Protein AF-A0A420CFK2-F1 (afdb_monomer_lite)

Foldseek 3Di:
DQDPVNVVVCVVVVQADALDWFWDADPVRAIWTWHWYQAPVRDIWIWTADLVQDIDIDDPPDPDGHHDPVNVVSSNVCSVVSNVLSVVQVVQQDVVVRGGPDCVVRGDDRRDD

Structure (mmCIF, N/CA/C/O backbone):
data_AF-A0A420CFK2-F1
#
_entry.id   AF-A0A420CFK2-F1
#
loop_
_atom_site.group_PDB
_atom_site.id
_atom_site.type_symbol
_atom_site.label_atom_id
_atom_site.label_alt_id
_atom_site.label_comp_id
_atom_site.label_asym_id
_atom_site.label_entity_id
_atom_site.label_seq_id
_atom_site.pdbx_PDB_ins_code
_atom_site.Cartn_x
_atom_site.Cartn_y
_atom_site.Cartn_z
_atom_site.occupancy
_atom_site.B_iso_or_equiv
_atom_site.auth_seq_id
_atom_site.auth_comp_id
_atom_site.auth_asym_id
_atom_site.auth_atom_id
_atom_site.pdbx_PDB_model_num
ATOM 1 N N . MET A 1 1 ? -20.436 16.183 9.045 1.00 49.25 1 MET A N 1
ATOM 2 C CA . MET A 1 1 ? -19.478 16.676 10.054 1.00 49.25 1 MET A CA 1
ATOM 3 C C . MET A 1 1 ? -18.391 15.634 10.158 1.00 49.25 1 MET A C 1
ATOM 5 O O . MET A 1 1 ? -18.682 14.544 10.627 1.00 49.25 1 MET A O 1
ATOM 9 N N . THR A 1 2 ? -17.203 15.933 9.645 1.00 66.12 2 THR A N 1
ATOM 10 C CA . THR A 1 2 ? -16.012 15.089 9.807 1.00 66.12 2 THR A CA 1
ATOM 11 C C . THR A 1 2 ? -15.618 15.150 11.277 1.00 66.12 2 THR A C 1
ATOM 13 O O . THR A 1 2 ? -15.497 16.251 11.821 1.00 66.12 2 THR A O 1
ATOM 16 N N . ASN A 1 3 ? -15.539 14.008 11.958 1.00 86.19 3 ASN A N 1
ATOM 17 C CA . ASN A 1 3 ? -15.224 14.007 13.384 1.00 86.19 3 ASN A CA 1
ATOM 18 C C . ASN A 1 3 ? -13.704 14.239 13.582 1.00 86.19 3 ASN A C 1
ATOM 20 O O . ASN A 1 3 ? -12.916 14.150 12.639 1.00 86.19 3 ASN A O 1
ATOM 24 N N . ALA A 1 4 ? -13.275 14.564 14.805 1.00 88.38 4 ALA A N 1
ATOM 25 C CA . ALA A 1 4 ? -11.861 14.834 15.093 1.00 88.38 4 ALA A CA 1
ATOM 26 C C . ALA A 1 4 ? -10.940 13.625 14.822 1.00 88.38 4 ALA A C 1
ATOM 28 O O . ALA A 1 4 ? -9.764 13.807 14.513 1.00 88.38 4 ALA A O 1
ATOM 29 N N . PHE A 1 5 ? -11.475 12.405 14.916 1.00 87.81 5 PHE A N 1
ATOM 30 C CA . PHE A 1 5 ? -10.749 11.176 14.613 1.00 87.81 5 PHE A CA 1
ATOM 31 C C . PHE A 1 5 ? -10.477 11.048 13.108 1.00 87.81 5 PHE A C 1
ATOM 33 O O . PHE A 1 5 ? -9.332 10.839 12.723 1.00 87.81 5 PHE A O 1
ATOM 40 N N . ASP A 1 6 ? -11.474 11.292 12.257 1.00 88.06 6 ASP A N 1
ATOM 41 C CA . ASP A 1 6 ? -11.334 11.276 10.797 1.00 88.06 6 ASP A CA 1
ATOM 42 C C . ASP A 1 6 ? -10.304 12.320 10.330 1.00 88.06 6 ASP A C 1
ATOM 44 O O . ASP A 1 6 ? -9.480 12.046 9.461 1.00 88.06 6 ASP A O 1
ATOM 48 N N . GLN A 1 7 ? -10.290 13.507 10.952 1.00 89.62 7 GLN A N 1
ATOM 49 C CA . GLN A 1 7 ? -9.285 14.544 10.673 1.00 89.62 7 GLN A CA 1
ATOM 50 C C . GLN A 1 7 ? -7.875 14.137 11.116 1.00 89.62 7 GLN A C 1
ATOM 52 O O . GLN A 1 7 ? -6.897 14.425 10.423 1.00 89.62 7 GLN A O 1
ATOM 57 N N . ALA A 1 8 ? -7.745 13.495 12.280 1.00 91.19 8 ALA A N 1
ATOM 58 C CA . ALA A 1 8 ? -6.461 12.989 12.754 1.00 91.19 8 ALA A CA 1
ATOM 59 C C . ALA A 1 8 ? -5.937 11.883 11.828 1.00 91.19 8 ALA A C 1
ATOM 61 O O . ALA A 1 8 ? -4.763 11.898 11.465 1.00 91.19 8 ALA A O 1
ATOM 62 N N . LEU A 1 9 ? -6.819 10.984 11.389 1.00 91.50 9 LEU A N 1
ATOM 63 C CA . LEU A 1 9 ? -6.497 9.898 10.472 1.00 91.50 9 LEU A CA 1
ATOM 64 C C . LEU A 1 9 ? -6.067 10.420 9.096 1.00 91.50 9 LEU A C 1
ATOM 66 O O . LEU A 1 9 ? -5.046 9.989 8.565 1.00 91.50 9 LEU A O 1
ATOM 70 N N . GLN A 1 10 ? -6.785 11.405 8.554 1.00 92.19 10 GLN A N 1
ATOM 71 C CA . GLN A 1 10 ? -6.413 12.082 7.311 1.00 92.19 10 GLN A CA 1
ATOM 72 C C . GLN A 1 10 ? -5.022 12.719 7.420 1.00 92.19 10 GLN A C 1
ATOM 74 O O . GLN A 1 10 ? -4.209 12.585 6.515 1.00 92.19 10 GLN A O 1
ATOM 79 N N . LYS A 1 11 ? -4.693 13.370 8.541 1.00 91.75 11 LYS A N 1
ATOM 80 C CA . LYS A 1 11 ? -3.346 13.931 8.742 1.00 91.75 11 LYS A CA 1
ATOM 81 C C . LYS A 1 11 ? -2.274 12.849 8.871 1.00 91.75 11 LYS A C 1
ATOM 83 O O . LYS A 1 11 ? -1.214 12.989 8.273 1.00 91.75 11 LYS A O 1
ATOM 88 N N . ALA A 1 12 ? -2.545 11.785 9.626 1.00 91.56 12 ALA A N 1
ATOM 89 C CA . ALA A 1 12 ? -1.592 10.700 9.871 1.00 91.56 12 ALA A CA 1
ATOM 90 C C . ALA A 1 12 ? -1.233 9.921 8.596 1.00 91.56 12 ALA A C 1
ATOM 92 O O . ALA A 1 12 ? -0.110 9.453 8.450 1.00 91.56 12 ALA A O 1
ATOM 93 N N . THR A 1 13 ? -2.174 9.827 7.660 1.00 93.69 13 THR A N 1
ATOM 94 C CA . THR A 1 13 ? -1.996 9.193 6.346 1.00 93.69 13 THR A CA 1
ATOM 95 C C . THR A 1 13 ? -1.503 10.168 5.274 1.00 93.69 13 THR A C 1
ATOM 97 O O . THR A 1 13 ? -1.401 9.786 4.117 1.00 93.69 13 THR A O 1
ATOM 100 N N . GLY A 1 14 ? -1.250 11.443 5.598 1.00 92.75 14 GLY A N 1
ATOM 101 C CA . GLY A 1 14 ? -0.902 12.461 4.596 1.00 92.75 14 GLY A CA 1
ATOM 102 C C . GLY A 1 14 ? -2.032 12.790 3.607 1.00 92.75 14 GLY A C 1
ATOM 103 O O . GLY A 1 14 ? -1.779 13.357 2.548 1.00 92.75 14 GLY A O 1
ATOM 104 N N . GLY A 1 15 ? -3.275 12.441 3.943 1.00 93.81 15 GLY A N 1
ATOM 105 C CA . GLY A 1 15 ? -4.474 12.650 3.135 1.00 93.81 15 GLY A CA 1
ATOM 106 C C . GLY A 1 15 ? -4.901 11.429 2.321 1.00 93.81 15 GLY A C 1
ATOM 107 O O . GLY A 1 15 ? -5.920 11.493 1.635 1.00 93.81 15 GLY A O 1
ATOM 108 N N . TYR A 1 16 ? -4.162 10.321 2.377 1.00 95.44 16 TYR A N 1
ATOM 109 C CA . TYR A 1 16 ? -4.545 9.100 1.675 1.00 95.44 16 TYR A CA 1
ATOM 110 C C . TYR A 1 16 ? -5.683 8.351 2.388 1.00 95.44 16 TYR A C 1
ATOM 112 O O . TYR A 1 16 ? -5.781 8.371 3.615 1.00 95.44 16 TYR A O 1
ATOM 120 N N . PRO A 1 17 ? -6.567 7.674 1.637 1.00 93.62 17 PRO A N 1
ATOM 121 C CA . PRO A 1 17 ? -7.623 6.868 2.235 1.00 93.62 17 PRO A CA 1
ATOM 122 C C . PRO A 1 17 ? -7.057 5.657 2.994 1.00 93.62 17 PRO A C 1
ATOM 124 O O . PRO A 1 17 ? -6.087 5.029 2.571 1.00 93.62 17 PRO A O 1
ATOM 127 N N . VAL A 1 18 ? -7.720 5.295 4.091 1.00 93.62 18 VAL A N 1
ATOM 128 C CA . VAL A 1 18 ? -7.554 3.993 4.755 1.00 93.62 18 VAL A CA 1
ATOM 129 C C . VAL A 1 18 ? -8.331 2.894 4.027 1.00 93.62 18 VAL A C 1
ATOM 131 O O . VAL A 1 18 ? -9.247 3.163 3.246 1.00 93.62 18 VAL A O 1
ATOM 134 N N . ASP A 1 19 ? -7.938 1.645 4.271 1.00 93.31 19 ASP A N 1
ATOM 135 C CA . ASP A 1 19 ? -8.533 0.412 3.741 1.00 93.31 19 ASP A CA 1
ATOM 136 C C . ASP A 1 19 ? -8.573 0.335 2.205 1.00 93.31 19 ASP A C 1
ATOM 138 O O . ASP A 1 19 ? -9.307 -0.460 1.616 1.00 93.31 19 ASP A O 1
ATOM 142 N N . THR A 1 20 ? -7.748 1.149 1.547 1.00 94.44 20 THR A N 1
ATOM 143 C CA . THR A 1 20 ? -7.672 1.278 0.092 1.00 94.44 20 THR A CA 1
ATOM 144 C C . THR A 1 20 ? -6.217 1.192 -0.348 1.00 94.44 20 THR A C 1
ATOM 146 O O . THR A 1 20 ? -5.339 1.771 0.289 1.00 94.44 20 THR A O 1
ATOM 149 N N . LEU A 1 21 ? -5.962 0.466 -1.439 1.00 96.62 21 LEU A N 1
ATOM 150 C CA . LEU A 1 21 ? -4.646 0.461 -2.074 1.00 96.62 21 LEU A CA 1
ATOM 151 C C . LEU A 1 21 ? -4.362 1.807 -2.729 1.00 96.62 21 LEU A C 1
ATOM 153 O O . LEU A 1 21 ? -5.202 2.328 -3.463 1.00 96.62 21 LEU A O 1
ATOM 157 N N . ILE A 1 22 ? -3.148 2.287 -2.517 1.00 97.44 22 ILE A N 1
ATOM 158 C CA . ILE A 1 22 ? -2.601 3.501 -3.097 1.00 97.44 22 ILE A CA 1
ATOM 159 C C . ILE A 1 22 ? -1.254 3.202 -3.755 1.00 97.44 22 ILE A 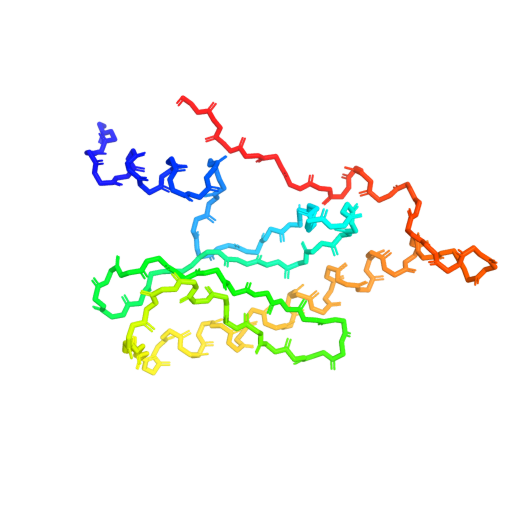C 1
ATOM 161 O O . ILE A 1 22 ? -0.524 2.301 -3.333 1.00 97.44 22 ILE A O 1
ATOM 165 N N . VAL A 1 23 ? -0.925 3.977 -4.780 1.00 98.00 23 VAL A N 1
ATOM 166 C CA . VAL A 1 23 ? 0.395 4.018 -5.401 1.00 98.00 23 VAL A CA 1
ATOM 167 C C . VAL A 1 23 ? 1.048 5.351 -5.058 1.00 98.00 23 VAL A C 1
ATOM 169 O O . VAL A 1 23 ? 0.553 6.413 -5.433 1.00 98.00 23 VAL A O 1
ATOM 172 N N . THR A 1 24 ? 2.165 5.303 -4.340 1.00 96.94 24 THR A N 1
ATOM 173 C CA . THR A 1 24 ? 2.925 6.482 -3.901 1.00 96.94 24 THR A CA 1
ATOM 174 C C . THR A 1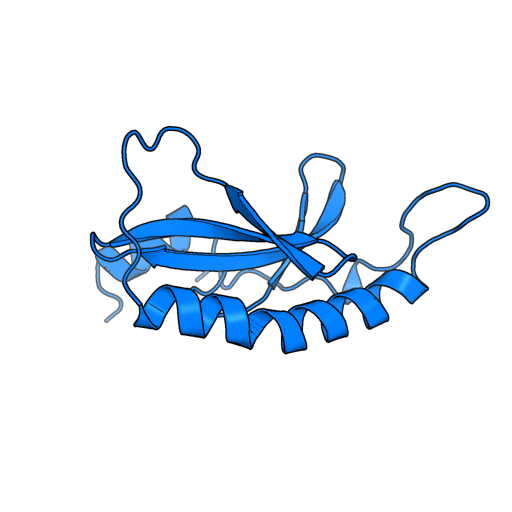 24 ? 4.390 6.362 -4.308 1.00 96.94 24 THR A C 1
ATOM 176 O O . THR A 1 24 ? 4.771 5.410 -4.985 1.00 96.94 24 THR A O 1
ATOM 179 N N . LYS A 1 25 ? 5.222 7.333 -3.917 1.00 96.00 25 LYS A N 1
ATOM 180 C CA . LYS A 1 25 ? 6.683 7.192 -3.958 1.00 96.00 25 LYS A CA 1
ATOM 181 C C . LYS A 1 25 ? 7.204 6.798 -2.573 1.00 96.00 25 LYS A C 1
ATOM 183 O O . LYS A 1 25 ? 6.711 7.337 -1.581 1.00 96.00 25 LYS A O 1
ATOM 188 N N . ASN A 1 26 ? 8.159 5.873 -2.508 1.00 93.44 26 ASN A N 1
ATOM 189 C CA . ASN A 1 26 ? 8.898 5.559 -1.283 1.00 93.44 26 ASN A CA 1
ATOM 190 C C . ASN A 1 26 ? 9.967 6.639 -0.993 1.00 93.44 26 ASN A C 1
ATOM 192 O O . ASN A 1 26 ? 10.040 7.662 -1.680 1.00 93.44 26 ASN A O 1
ATOM 196 N N . GLU A 1 27 ? 10.795 6.421 0.031 1.00 90.62 27 GLU A N 1
ATOM 197 C CA . GLU A 1 27 ? 11.859 7.359 0.430 1.00 90.62 27 GLU A CA 1
ATOM 198 C C . GLU A 1 27 ? 12.933 7.553 -0.655 1.00 90.62 27 GLU A C 1
ATOM 200 O O . GLU A 1 27 ? 13.496 8.641 -0.767 1.00 90.62 27 GLU A O 1
ATOM 205 N N . ASP A 1 28 ? 13.145 6.543 -1.502 1.00 92.94 28 ASP A N 1
ATOM 206 C CA . ASP A 1 28 ? 14.078 6.571 -2.634 1.00 92.94 28 ASP A CA 1
ATOM 207 C C . ASP A 1 28 ? 13.456 7.183 -3.907 1.00 92.94 28 ASP A C 1
ATOM 209 O O . ASP A 1 28 ? 14.117 7.333 -4.934 1.00 92.94 28 ASP A O 1
ATOM 213 N N . GLY A 1 29 ? 12.180 7.584 -3.854 1.00 94.06 29 GLY A N 1
ATOM 214 C CA . GLY A 1 29 ? 11.453 8.154 -4.988 1.00 94.06 29 GLY A CA 1
ATOM 215 C C . GLY A 1 29 ? 10.911 7.122 -5.984 1.00 94.06 29 GLY A C 1
ATOM 216 O O . GLY A 1 29 ? 10.378 7.517 -7.025 1.00 94.06 29 GLY A O 1
ATOM 217 N N . GLU A 1 30 ? 11.010 5.833 -5.669 1.00 95.75 30 GLU A N 1
ATOM 218 C CA . GLU A 1 30 ? 10.508 4.706 -6.460 1.00 95.75 30 GLU A CA 1
ATOM 219 C C . GLU A 1 30 ? 9.017 4.456 -6.187 1.00 95.75 30 GLU A C 1
ATOM 221 O O . GLU A 1 30 ? 8.526 4.825 -5.116 1.00 95.75 30 GLU A O 1
ATOM 226 N N . PRO A 1 31 ? 8.262 3.846 -7.119 1.00 97.44 31 PRO A N 1
ATOM 227 C CA . PRO A 1 31 ? 6.868 3.524 -6.872 1.00 97.44 31 PRO A CA 1
ATOM 228 C C . PRO A 1 31 ? 6.721 2.543 -5.707 1.00 97.44 31 PRO A C 1
ATOM 230 O O . PRO A 1 31 ? 7.472 1.584 -5.566 1.00 97.44 31 PRO A O 1
ATOM 233 N N . GLU A 1 32 ? 5.692 2.761 -4.903 1.00 97.44 32 GLU A N 1
ATOM 234 C CA . GLU A 1 32 ? 5.289 1.886 -3.815 1.00 97.44 32 GLU A CA 1
ATOM 235 C C . GLU A 1 32 ? 3.790 1.619 -3.916 1.00 97.44 32 GLU A C 1
ATOM 237 O O . GLU A 1 32 ? 2.987 2.552 -3.933 1.00 97.44 32 GLU A O 1
ATOM 242 N N . VAL A 1 33 ? 3.408 0.342 -3.939 1.00 98.19 33 VAL A N 1
ATOM 243 C CA . VAL A 1 33 ? 2.014 -0.085 -3.801 1.00 98.19 33 VAL A CA 1
ATOM 244 C C . VAL A 1 33 ? 1.765 -0.410 -2.337 1.00 98.19 33 VAL A C 1
ATOM 246 O O . VAL A 1 33 ? 2.344 -1.344 -1.787 1.00 98.19 33 VAL A O 1
ATOM 249 N N . SER A 1 34 ? 0.903 0.357 -1.684 1.00 97.81 34 SER A N 1
ATOM 250 C CA . SER A 1 34 ? 0.679 0.219 -0.249 1.00 97.81 34 SER A CA 1
ATOM 251 C C . SER A 1 34 ? -0.758 0.529 0.145 1.00 97.81 34 SER A C 1
ATOM 253 O O . SER A 1 34 ? -1.588 0.876 -0.689 1.00 97.81 34 SER A O 1
ATOM 255 N N . MET A 1 35 ? -1.085 0.356 1.418 1.00 96.81 35 MET A N 1
ATOM 256 C CA . MET A 1 35 ? -2.337 0.811 2.006 1.00 96.81 35 MET A CA 1
ATOM 257 C C . MET A 1 35 ? -2.133 1.194 3.467 1.00 96.81 35 MET A C 1
ATOM 259 O O . MET A 1 35 ? -1.225 0.696 4.137 1.00 96.81 35 MET A O 1
ATOM 263 N N . PHE A 1 36 ? -3.037 2.020 3.979 1.00 95.56 36 PHE A N 1
ATOM 264 C CA . PHE A 1 36 ? -3.157 2.280 5.406 1.00 95.56 36 PHE A CA 1
ATOM 265 C C . PHE A 1 36 ? -4.326 1.488 5.980 1.00 95.56 36 PHE A C 1
ATOM 267 O O . PHE A 1 36 ? -5.406 1.481 5.396 1.00 95.56 36 PHE A O 1
ATOM 274 N N . VAL A 1 37 ? -4.132 0.840 7.124 1.00 95.06 37 VAL A N 1
ATOM 275 C CA . VAL A 1 37 ? -5.189 0.102 7.832 1.00 95.06 37 VAL A CA 1
ATOM 276 C C . VAL A 1 37 ? -5.138 0.402 9.318 1.00 95.06 37 VAL A C 1
ATOM 278 O O . VAL A 1 37 ? -4.077 0.707 9.861 1.00 95.06 37 VAL A O 1
ATOM 281 N N . LEU A 1 38 ? -6.280 0.289 9.987 1.00 92.50 38 LEU A N 1
ATOM 282 C CA . LEU A 1 38 ? -6.339 0.318 11.443 1.00 92.50 38 LEU A CA 1
ATOM 283 C C . LEU A 1 38 ? -6.306 -1.109 11.986 1.00 92.50 38 LEU A C 1
ATOM 285 O O . LEU A 1 38 ? -7.031 -1.989 11.515 1.00 92.50 38 LEU A O 1
ATOM 289 N N . ASN A 1 39 ? -5.452 -1.340 12.978 1.00 90.06 39 ASN A N 1
ATOM 290 C CA . ASN A 1 39 ? -5.396 -2.615 13.677 1.00 90.06 39 ASN A CA 1
ATOM 291 C C . ASN A 1 39 ? -6.533 -2.757 14.710 1.00 90.06 39 ASN A C 1
ATOM 293 O O . ASN A 1 39 ? -7.413 -1.900 14.807 1.00 90.06 39 ASN A O 1
ATOM 297 N N . ALA A 1 40 ? -6.534 -3.850 15.481 1.00 87.19 40 ALA A N 1
ATOM 298 C CA . ALA A 1 40 ? -7.586 -4.102 16.472 1.00 87.19 40 ALA A CA 1
ATOM 299 C C . ALA 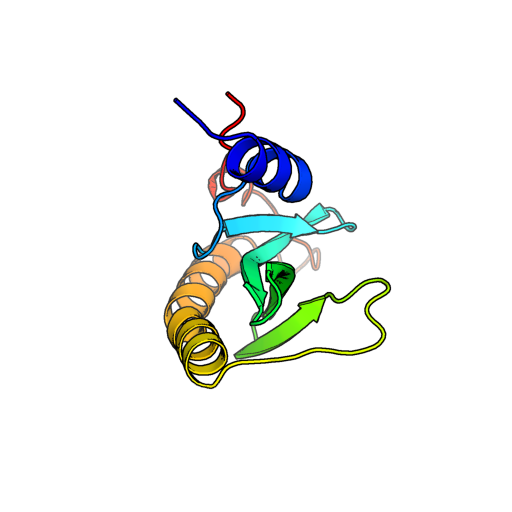A 1 40 ? -7.688 -3.011 17.564 1.00 87.19 40 ALA A C 1
ATOM 301 O O . ALA A 1 40 ? -8.769 -2.811 18.114 1.00 87.19 40 ALA A O 1
ATOM 302 N N . ASP A 1 41 ? -6.601 -2.276 17.808 1.00 88.75 41 ASP A N 1
ATOM 303 C CA . ASP A 1 41 ? -6.500 -1.202 18.802 1.00 88.75 41 ASP A CA 1
ATOM 304 C C . ASP A 1 41 ? -6.607 0.202 18.180 1.00 88.75 41 ASP A C 1
ATOM 306 O O . ASP A 1 41 ? -6.306 1.204 18.828 1.00 88.75 41 ASP A O 1
ATOM 310 N N . ASN A 1 42 ? -7.044 0.304 16.920 1.00 88.06 42 ASN A N 1
ATOM 311 C CA . ASN A 1 42 ? -7.067 1.548 16.140 1.00 88.06 42 ASN A CA 1
ATOM 312 C C . ASN A 1 42 ? -5.688 2.203 15.965 1.00 88.06 42 ASN A C 1
ATOM 314 O O . ASN A 1 42 ? -5.590 3.414 15.757 1.00 88.06 42 ASN A O 1
ATOM 318 N N . GLN A 1 43 ? -4.614 1.419 16.020 1.00 89.19 43 GLN A N 1
ATOM 319 C CA . GLN A 1 43 ? -3.300 1.893 15.610 1.00 89.19 43 GLN A CA 1
ATOM 320 C C . GLN A 1 43 ? -3.205 1.832 14.088 1.00 89.19 43 GLN A C 1
ATOM 322 O O . GLN A 1 43 ? -3.563 0.830 13.463 1.00 89.19 43 GLN A O 1
ATOM 327 N N . LEU A 1 44 ? -2.715 2.918 13.497 1.00 91.56 44 LEU A N 1
ATOM 328 C CA . LEU A 1 44 ? -2.478 3.001 12.066 1.00 91.56 44 LEU A CA 1
ATOM 329 C C . LEU A 1 44 ? -1.272 2.141 11.687 1.00 91.56 44 LEU A C 1
ATOM 331 O O . LEU A 1 44 ? -0.207 2.249 12.295 1.00 91.56 44 LEU A O 1
ATOM 335 N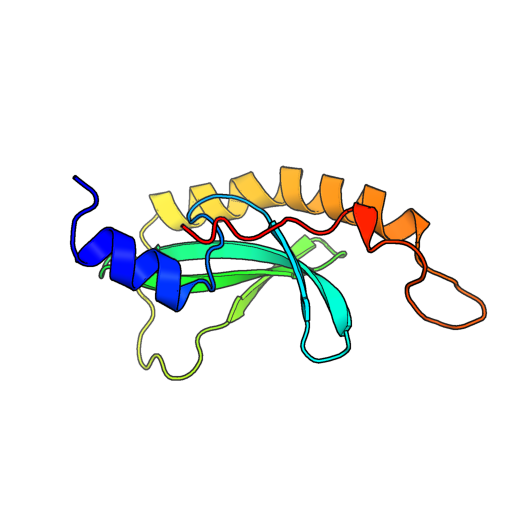 N . LEU A 1 45 ? -1.448 1.316 10.662 1.00 92.62 45 LEU A N 1
ATOM 336 C CA . LEU A 1 45 ? -0.404 0.509 10.050 1.00 92.62 45 LEU A CA 1
ATOM 337 C C . LEU A 1 45 ? -0.264 0.899 8.586 1.00 92.62 45 LEU A C 1
ATOM 339 O O . LEU A 1 45 ? -1.259 0.999 7.866 1.00 92.62 45 LEU A O 1
ATOM 343 N N . HIS A 1 46 ? 0.978 1.063 8.141 1.00 94.44 46 HIS A N 1
ATOM 344 C CA . HIS A 1 46 ? 1.303 1.184 6.726 1.00 94.44 46 HIS A CA 1
ATOM 345 C C . HIS A 1 46 ? 1.735 -0.190 6.216 1.00 94.44 46 HIS A C 1
ATOM 347 O O . HIS A 1 46 ? 2.729 -0.753 6.675 1.00 94.44 46 HIS A O 1
ATOM 353 N N . VAL A 1 47 ? 0.948 -0.757 5.307 1.00 96.06 47 VAL A N 1
ATOM 354 C CA . VAL A 1 47 ? 1.186 -2.079 4.722 1.00 96.06 47 VAL A CA 1
ATOM 355 C C . VAL A 1 47 ? 1.639 -1.884 3.285 1.00 96.06 47 VAL A C 1
ATOM 357 O O . VAL A 1 47 ? 0.885 -1.357 2.471 1.00 96.06 47 VAL A O 1
ATOM 360 N N . SER A 1 48 ? 2.865 -2.290 2.983 1.00 97.19 48 SER A N 1
ATOM 361 C CA . SER A 1 48 ? 3.444 -2.250 1.643 1.00 97.19 48 SER A CA 1
ATOM 362 C C . SER A 1 48 ? 3.392 -3.639 1.018 1.00 97.19 48 SER A C 1
ATOM 364 O O . SER A 1 48 ? 3.550 -4.646 1.710 1.00 97.19 48 SER A O 1
ATOM 366 N N . TYR A 1 49 ? 3.134 -3.688 -0.279 1.00 97.69 49 TYR A N 1
ATOM 367 C CA . TYR A 1 49 ? 3.113 -4.911 -1.068 1.00 97.69 49 TYR A CA 1
ATOM 368 C C . TYR A 1 49 ? 4.311 -4.861 -1.996 1.00 97.69 49 TYR A C 1
ATOM 370 O O . TYR A 1 49 ? 4.446 -3.898 -2.750 1.00 97.69 49 TYR A O 1
ATOM 378 N N . ASP A 1 50 ? 5.172 -5.869 -1.961 1.00 93.94 50 ASP A N 1
ATOM 379 C CA . ASP A 1 50 ? 6.297 -5.933 -2.887 1.00 93.94 50 ASP A CA 1
ATOM 380 C C . ASP A 1 50 ? 5.868 -6.517 -4.255 1.00 93.94 50 ASP A C 1
ATOM 382 O O . ASP A 1 50 ? 4.784 -7.106 -4.376 1.00 93.94 50 ASP A O 1
ATOM 386 N N . PRO A 1 51 ? 6.687 -6.348 -5.309 1.00 91.88 51 PRO A N 1
ATOM 387 C CA . PRO A 1 51 ? 6.379 -6.872 -6.641 1.00 91.88 51 PRO A CA 1
ATOM 388 C C . PRO A 1 51 ? 6.363 -8.408 -6.737 1.00 91.88 51 PRO A C 1
ATOM 390 O O . PRO A 1 51 ? 5.842 -8.951 -7.713 1.00 91.88 51 PRO A O 1
ATOM 393 N N . GLU A 1 52 ? 6.948 -9.112 -5.764 1.00 91.50 52 GLU A N 1
ATOM 394 C CA . GLU A 1 52 ? 7.111 -10.572 -5.742 1.00 91.50 52 GLU A CA 1
ATOM 395 C C . GLU A 1 52 ? 5.993 -11.286 -4.962 1.00 91.50 52 GLU A C 1
ATOM 397 O O . GLU A 1 52 ? 5.918 -12.518 -4.961 1.00 91.50 52 GLU A O 1
ATOM 402 N N . GLY A 1 53 ? 5.083 -10.528 -4.347 1.00 88.06 53 GLY A N 1
ATOM 403 C CA . GLY A 1 53 ? 3.933 -11.048 -3.615 1.00 88.06 53 GLY A CA 1
ATOM 404 C C . GLY A 1 53 ? 4.092 -11.057 -2.094 1.00 88.06 53 GLY A C 1
ATOM 405 O O . GLY A 1 53 ? 3.249 -11.624 -1.396 1.00 88.06 53 GLY A O 1
ATOM 406 N N . GLY A 1 54 ? 5.163 -10.471 -1.565 1.00 94.44 54 GLY A N 1
ATOM 407 C CA . GLY A 1 54 ? 5.352 -10.279 -0.137 1.00 94.44 54 GLY A CA 1
ATOM 408 C C . GLY A 1 54 ? 4.583 -9.074 0.403 1.00 94.44 54 GLY A C 1
ATOM 409 O O . GLY A 1 54 ? 4.275 -8.101 -0.290 1.00 94.44 54 GLY A O 1
ATOM 410 N N . ILE A 1 55 ? 4.244 -9.176 1.688 1.00 96.00 55 ILE A N 1
ATOM 411 C CA . ILE A 1 55 ? 3.463 -8.190 2.435 1.00 96.00 55 ILE A CA 1
ATOM 412 C C . ILE A 1 55 ? 4.321 -7.711 3.599 1.00 96.00 55 ILE A C 1
ATOM 414 O O . ILE A 1 55 ? 4.703 -8.496 4.471 1.00 96.00 55 ILE A O 1
ATOM 418 N N . ILE A 1 56 ? 4.611 -6.415 3.616 1.00 94.44 56 ILE A N 1
ATOM 419 C CA . ILE A 1 56 ? 5.516 -5.776 4.566 1.00 94.44 56 ILE A CA 1
ATOM 420 C C . ILE A 1 56 ? 4.709 -4.833 5.453 1.00 94.44 56 ILE A C 1
ATOM 422 O O . ILE A 1 56 ? 4.074 -3.891 4.981 1.00 94.44 56 ILE A O 1
ATOM 426 N N . PHE A 1 57 ? 4.770 -5.055 6.761 1.00 92.06 57 PHE A N 1
ATOM 427 C CA . PHE A 1 57 ? 4.180 -4.163 7.754 1.00 92.06 57 PHE A CA 1
ATOM 428 C C . PHE A 1 57 ? 5.240 -3.157 8.203 1.00 92.06 57 PHE A C 1
ATOM 430 O O . PHE A 1 57 ? 6.233 -3.538 8.823 1.00 92.06 57 PHE A O 1
ATOM 437 N N . LYS A 1 58 ? 5.038 -1.869 7.911 1.00 88.56 58 LYS A N 1
ATOM 438 C CA . LYS A 1 58 ? 5.898 -0.785 8.396 1.00 88.56 58 LYS A CA 1
ATOM 439 C C . LYS A 1 58 ? 5.346 -0.279 9.725 1.00 88.56 58 LYS A C 1
ATOM 441 O O . LYS A 1 58 ? 4.306 0.374 9.777 1.00 88.56 58 LYS A O 1
ATOM 446 N N . THR A 1 59 ? 6.032 -0.618 10.809 1.00 79.00 59 THR A N 1
ATOM 447 C CA . THR A 1 59 ? 5.487 -0.543 12.176 1.00 79.00 59 THR A CA 1
ATOM 448 C C . THR A 1 59 ? 6.275 0.416 13.060 1.00 79.00 59 THR A C 1
ATOM 450 O O . THR A 1 59 ? 6.393 0.174 14.258 1.00 79.00 59 THR A O 1
ATOM 453 N N . ALA A 1 60 ? 6.884 1.456 12.473 1.00 67.06 60 ALA A N 1
ATOM 454 C CA . ALA A 1 60 ? 7.829 2.342 13.152 1.00 67.06 60 ALA A CA 1
ATOM 455 C C . ALA A 1 60 ? 7.366 2.674 14.587 1.00 67.06 60 ALA A C 1
ATOM 457 O O . ALA A 1 60 ? 6.376 3.375 14.775 1.00 67.06 60 ALA A O 1
ATOM 458 N N . GLN A 1 61 ? 8.102 2.153 15.579 1.00 65.06 61 GLN A N 1
ATOM 459 C CA . GLN A 1 61 ? 7.905 2.372 17.023 1.00 65.06 61 GLN A CA 1
ATOM 460 C C . GLN A 1 61 ? 6.693 1.686 17.692 1.00 65.06 61 GLN A C 1
ATOM 462 O O . GLN A 1 61 ? 6.239 2.151 18.734 1.00 65.06 61 GLN A O 1
ATOM 467 N N . GLN A 1 62 ? 6.176 0.579 17.152 1.00 70.06 62 GLN A N 1
ATOM 468 C CA . GLN A 1 62 ? 5.160 -0.230 17.841 1.00 70.06 62 GLN A CA 1
ATOM 469 C C . GLN A 1 62 ? 5.797 -1.416 18.576 1.00 70.06 62 GLN A C 1
ATOM 471 O O . GLN A 1 62 ? 6.419 -2.273 17.949 1.00 70.06 62 GLN A O 1
ATOM 476 N N . ASP A 1 63 ? 5.628 -1.456 19.902 1.00 73.62 63 ASP A N 1
ATOM 477 C CA . ASP A 1 63 ? 6.135 -2.538 20.761 1.00 73.62 63 ASP A CA 1
ATOM 478 C C . ASP A 1 63 ? 5.359 -3.849 20.554 1.00 73.62 63 ASP A C 1
ATOM 480 O O . ASP A 1 63 ? 5.931 -4.938 20.601 1.00 73.62 63 ASP A O 1
ATOM 484 N N . GLU A 1 64 ? 4.055 -3.745 20.286 1.00 80.94 64 GLU A N 1
ATOM 485 C CA . GLU A 1 64 ? 3.157 -4.874 20.056 1.00 80.94 64 GLU A CA 1
ATOM 486 C C . GLU A 1 64 ? 2.243 -4.600 18.858 1.00 80.94 64 GLU A C 1
ATOM 488 O O . GLU A 1 64 ? 1.820 -3.469 18.616 1.00 80.94 64 GLU A O 1
ATOM 493 N N . LEU A 1 65 ? 1.930 -5.660 18.109 1.00 84.69 65 LEU A N 1
ATOM 494 C CA . LEU A 1 65 ? 1.058 -5.616 16.939 1.00 84.69 65 LEU A CA 1
ATOM 495 C C . LEU A 1 65 ? -0.081 -6.610 17.111 1.00 84.69 65 LEU A C 1
ATOM 497 O O . LEU A 1 65 ? 0.137 -7.823 17.119 1.00 84.69 65 LEU A O 1
ATOM 501 N N . LEU A 1 66 ? -1.306 -6.096 17.198 1.00 87.69 66 LEU A N 1
ATOM 502 C CA . LEU A 1 66 ? -2.500 -6.923 17.304 1.00 87.69 66 LEU A CA 1
ATOM 503 C C . LEU A 1 66 ? -3.275 -6.942 15.994 1.00 87.69 66 LEU A C 1
ATOM 505 O O . LEU A 1 66 ? -3.869 -5.952 15.563 1.00 87.69 66 LEU A O 1
ATOM 509 N N . PHE A 1 67 ? -3.320 -8.121 15.385 1.00 90.62 67 PHE A N 1
ATOM 510 C CA . PHE A 1 67 ? -4.088 -8.361 14.177 1.00 90.62 67 PHE A CA 1
ATOM 511 C C . PHE A 1 67 ? -5.345 -9.156 14.493 1.00 90.62 67 PHE A C 1
ATOM 513 O O . PHE A 1 67 ? -5.290 -10.263 15.032 1.00 90.62 67 PHE A O 1
ATOM 520 N N . SER A 1 68 ? -6.494 -8.625 14.085 1.00 93.25 68 SER A N 1
ATOM 521 C CA . SER A 1 68 ? -7.687 -9.454 13.980 1.00 93.25 68 SER A CA 1
ATOM 522 C C . SER A 1 68 ? -7.568 -10.360 12.753 1.00 93.25 68 SER A C 1
ATOM 524 O O . SER A 1 68 ? -6.970 -9.995 11.737 1.00 93.25 68 SER A O 1
ATOM 526 N N . ARG A 1 69 ? -8.197 -11.538 12.807 1.00 95.12 69 ARG A N 1
ATOM 527 C CA . ARG A 1 69 ? -8.307 -12.421 11.637 1.00 95.12 69 ARG A CA 1
ATOM 528 C C . ARG A 1 69 ? -8.896 -11.686 10.429 1.00 95.12 69 ARG A C 1
ATOM 530 O O . ARG A 1 69 ? -8.399 -11.840 9.321 1.00 95.12 69 ARG A O 1
ATOM 537 N N . GLN A 1 70 ? -9.934 -10.880 10.655 1.00 94.38 70 GLN A N 1
ATOM 538 C CA . GLN A 1 70 ? -10.605 -10.132 9.595 1.00 94.38 70 GLN A CA 1
ATOM 539 C C . GLN A 1 70 ? -9.653 -9.155 8.898 1.00 94.38 70 GLN A C 1
ATOM 541 O O . GLN A 1 70 ? -9.691 -9.044 7.675 1.00 94.38 70 GLN A O 1
ATOM 546 N N . LEU A 1 71 ? -8.788 -8.481 9.660 1.00 94.12 71 LEU A N 1
ATOM 547 C CA . LEU A 1 71 ? -7.787 -7.576 9.109 1.00 94.12 71 LEU A CA 1
ATOM 548 C C . LEU A 1 71 ? -6.769 -8.324 8.243 1.00 94.12 71 LEU A C 1
ATOM 550 O O . LEU A 1 71 ? -6.520 -7.913 7.113 1.00 94.12 71 LEU A O 1
ATOM 554 N N . LEU A 1 72 ? -6.239 -9.452 8.728 1.00 94.69 72 LEU A N 1
ATOM 555 C CA . LEU A 1 72 ? -5.315 -10.283 7.946 1.00 94.69 72 LEU A CA 1
ATOM 556 C C . LEU A 1 72 ? -5.960 -10.780 6.648 1.00 94.69 72 LEU A C 1
ATOM 558 O O . LEU A 1 72 ? -5.327 -10.757 5.598 1.00 94.69 72 LEU A O 1
ATOM 562 N N . GLU A 1 73 ? -7.230 -11.186 6.695 1.00 95.38 73 GLU A N 1
ATOM 563 C CA . GLU A 1 73 ? -7.974 -11.591 5.500 1.00 95.38 73 GLU A CA 1
ATOM 564 C C . GLU A 1 73 ? -8.181 -10.429 4.519 1.00 95.38 73 GLU A C 1
ATOM 566 O O . GLU A 1 73 ? -8.111 -10.640 3.309 1.00 95.38 73 GLU A O 1
ATOM 571 N N . THR A 1 74 ? -8.436 -9.212 5.006 1.00 93.88 74 THR A N 1
ATOM 572 C CA . THR A 1 74 ? -8.541 -8.014 4.160 1.00 93.88 74 THR A CA 1
ATOM 573 C C . THR A 1 74 ? -7.213 -7.715 3.467 1.00 93.88 74 THR A C 1
ATOM 575 O O . THR A 1 74 ? -7.192 -7.562 2.248 1.00 93.88 74 THR A O 1
ATOM 578 N N . ILE A 1 75 ? -6.111 -7.709 4.218 1.00 95.56 75 ILE A N 1
ATOM 579 C CA . ILE A 1 75 ? -4.757 -7.483 3.694 1.00 95.56 75 ILE A CA 1
ATOM 580 C C . ILE A 1 75 ? -4.404 -8.547 2.645 1.00 95.56 75 ILE A C 1
ATOM 582 O O . ILE A 1 75 ? -4.032 -8.223 1.520 1.00 95.56 75 ILE A O 1
ATOM 586 N N . ALA A 1 76 ? -4.634 -9.827 2.952 1.00 94.94 76 ALA A N 1
ATOM 587 C CA . ALA A 1 76 ? -4.376 -10.919 2.015 1.00 94.94 76 ALA A CA 1
ATOM 588 C C . ALA A 1 76 ? -5.222 -10.815 0.732 1.00 94.94 76 ALA A C 1
ATOM 590 O O . ALA A 1 76 ? -4.737 -11.105 -0.359 1.00 94.94 76 ALA A O 1
ATOM 591 N N . LYS A 1 77 ? -6.485 -10.375 0.826 1.00 94.69 77 LYS A N 1
ATOM 592 C CA . LYS A 1 77 ? -7.334 -10.142 -0.358 1.00 94.69 77 LYS A CA 1
ATOM 593 C C . LYS A 1 77 ? -6.826 -8.987 -1.217 1.00 94.69 77 LYS A C 1
ATOM 595 O O . LYS A 1 77 ? -6.990 -9.037 -2.437 1.00 94.69 77 LYS A O 1
ATOM 600 N N . MET A 1 78 ? -6.223 -7.967 -0.607 1.00 96.38 78 MET A N 1
ATOM 601 C CA . MET A 1 78 ? -5.670 -6.831 -1.343 1.00 96.38 78 MET A CA 1
ATOM 602 C C . MET A 1 78 ? -4.433 -7.193 -2.160 1.00 96.38 78 MET A C 1
ATOM 604 O O . MET A 1 78 ? -4.217 -6.545 -3.182 1.00 96.38 78 MET A O 1
ATOM 608 N N . GLN A 1 79 ? -3.727 -8.281 -1.836 1.00 95.69 79 GLN A N 1
ATOM 609 C CA . GLN A 1 79 ? -2.606 -8.784 -2.640 1.00 95.69 79 GLN A CA 1
ATOM 610 C C . GLN A 1 79 ? -2.954 -8.902 -4.130 1.00 95.69 79 GLN A C 1
ATOM 612 O O . GLN A 1 79 ? -2.226 -8.411 -4.981 1.00 95.69 79 GLN A O 1
ATOM 617 N N . VAL A 1 80 ? -4.120 -9.464 -4.468 1.00 93.94 80 VAL A N 1
ATOM 618 C CA . VAL A 1 80 ? -4.536 -9.648 -5.873 1.00 93.94 80 VAL A CA 1
ATOM 619 C C . VAL A 1 80 ? -4.644 -8.316 -6.621 1.00 93.94 80 VAL A C 1
ATOM 621 O O . VAL A 1 80 ? -4.384 -8.239 -7.824 1.00 93.94 80 VAL A O 1
ATOM 624 N N . SER A 1 81 ? -5.068 -7.263 -5.926 1.00 95.75 81 SER A N 1
ATOM 625 C CA . SER A 1 81 ? -5.165 -5.917 -6.487 1.00 95.75 81 SER A CA 1
ATOM 626 C C . SER A 1 81 ? -3.798 -5.234 -6.524 1.00 95.75 81 SER A C 1
ATOM 628 O O . SER A 1 81 ? -3.498 -4.556 -7.507 1.00 95.75 81 SER A O 1
ATOM 630 N N . ALA A 1 82 ? -2.953 -5.461 -5.517 1.00 97.50 82 ALA A N 1
ATOM 631 C CA . ALA A 1 82 ? -1.581 -4.972 -5.487 1.00 97.50 82 ALA A CA 1
ATOM 632 C C . ALA A 1 82 ? -0.754 -5.561 -6.641 1.00 97.50 82 ALA A C 1
ATOM 634 O O . ALA A 1 82 ? -0.137 -4.809 -7.389 1.00 97.50 82 ALA A O 1
ATOM 635 N N . ASP A 1 83 ? -0.866 -6.867 -6.899 1.00 96.25 83 ASP A N 1
ATOM 636 C CA . ASP A 1 83 ? -0.227 -7.547 -8.033 1.00 96.25 83 ASP A CA 1
ATOM 637 C C . ASP A 1 83 ? -0.615 -6.916 -9.377 1.00 96.25 83 ASP A C 1
ATOM 639 O O . ASP A 1 83 ? 0.182 -6.851 -10.315 1.00 96.25 83 ASP A O 1
ATOM 643 N N . ARG A 1 84 ? -1.869 -6.466 -9.512 1.00 95.69 84 ARG A N 1
ATOM 644 C CA . ARG A 1 84 ? -2.335 -5.787 -10.731 1.00 95.69 84 ARG A CA 1
ATOM 645 C C . ARG A 1 84 ? -1.692 -4.414 -10.881 1.00 95.69 84 ARG A C 1
ATOM 647 O O . ARG A 1 84 ? -1.279 -4.089 -11.991 1.00 95.69 84 ARG A O 1
ATOM 654 N N . ARG A 1 85 ? -1.587 -3.645 -9.792 1.00 97.12 85 ARG A N 1
ATOM 655 C CA . ARG A 1 85 ? -0.887 -2.351 -9.785 1.00 97.12 85 ARG A CA 1
ATOM 656 C C . ARG A 1 85 ? 0.592 -2.532 -10.117 1.00 97.12 85 ARG A C 1
ATOM 658 O O . ARG A 1 85 ? 1.095 -1.834 -10.989 1.00 97.12 85 ARG A O 1
ATOM 665 N N . TRP A 1 86 ? 1.254 -3.528 -9.532 1.00 97.44 86 TRP A N 1
ATOM 666 C CA . TRP A 1 86 ? 2.647 -3.841 -9.850 1.00 97.44 86 TRP A CA 1
ATOM 667 C C . TRP A 1 86 ? 2.856 -4.246 -11.306 1.00 97.44 86 TRP A C 1
ATOM 669 O O . TRP A 1 86 ? 3.783 -3.762 -11.941 1.00 97.44 86 TRP A O 1
ATOM 679 N N . LYS A 1 87 ? 1.964 -5.053 -11.892 1.00 95.88 87 LYS A N 1
ATOM 680 C CA . LYS A 1 87 ? 2.023 -5.388 -13.330 1.00 95.88 87 LYS A CA 1
ATOM 681 C C . LYS A 1 87 ? 1.889 -4.172 -14.247 1.00 95.88 87 LYS A C 1
ATOM 683 O O . LYS A 1 87 ? 2.411 -4.193 -15.361 1.00 95.88 87 LYS A O 1
ATOM 688 N N . GLU A 1 88 ? 1.142 -3.157 -13.827 1.00 96.56 88 GLU A N 1
ATOM 689 C CA . GLU A 1 88 ? 1.037 -1.892 -14.552 1.00 96.56 88 GLU A CA 1
ATOM 690 C C . GLU A 1 88 ? 2.319 -1.072 -14.394 1.00 96.56 88 GLU A C 1
ATOM 692 O O . GLU A 1 88 ? 2.917 -0.691 -15.399 1.00 96.56 88 GLU A O 1
ATOM 697 N N . LEU A 1 89 ? 2.790 -0.911 -13.154 1.00 97.06 89 LEU A N 1
ATOM 698 C CA . LEU A 1 89 ? 4.037 -0.225 -12.830 1.00 97.06 89 LEU A CA 1
ATOM 699 C C . LEU A 1 89 ? 5.234 -0.831 -13.556 1.00 97.06 89 LEU A C 1
ATOM 701 O O . LEU A 1 89 ? 6.007 -0.076 -14.125 1.00 97.06 89 LEU A O 1
ATOM 705 N N . GLN A 1 90 ? 5.349 -2.161 -13.640 1.00 95.94 90 GLN A N 1
ATOM 706 C CA . GLN A 1 90 ? 6.475 -2.869 -14.269 1.00 95.94 90 GLN A CA 1
ATOM 707 C C . GLN A 1 90 ? 6.759 -2.416 -15.711 1.00 95.94 90 GLN A C 1
ATOM 709 O O . GLN A 1 90 ? 7.882 -2.536 -16.189 1.00 95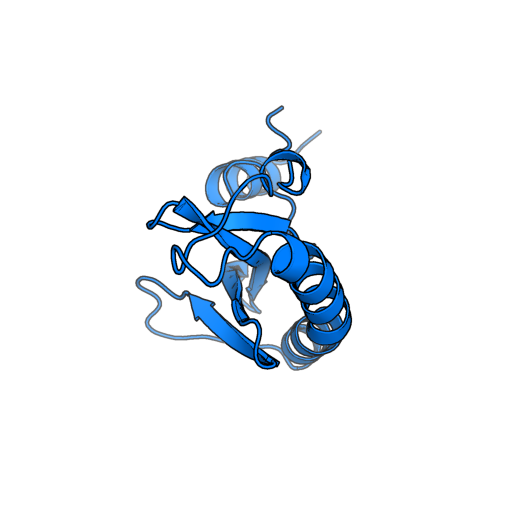.94 90 GLN A O 1
ATOM 714 N N . ARG A 1 91 ? 5.764 -1.857 -16.410 1.00 96.00 91 ARG A N 1
ATOM 715 C CA . ARG A 1 91 ? 5.922 -1.291 -17.763 1.00 96.00 91 ARG A CA 1
ATOM 716 C C . ARG A 1 91 ? 6.785 -0.026 -17.801 1.00 96.00 91 ARG A C 1
ATOM 718 O O . ARG A 1 91 ? 7.183 0.397 -18.880 1.00 96.00 91 ARG A O 1
ATOM 725 N N . HIS A 1 92 ? 7.027 0.567 -16.639 1.00 96.94 92 HIS A N 1
ATOM 726 C CA . HIS A 1 92 ? 7.817 1.772 -16.411 1.00 96.94 92 HIS A CA 1
ATOM 727 C C . HIS A 1 92 ? 9.211 1.470 -15.853 1.00 96.94 92 HIS A C 1
ATOM 729 O O . HIS A 1 92 ? 9.967 2.401 -15.580 1.00 96.94 92 HIS A O 1
ATOM 735 N N . TRP A 1 93 ? 9.553 0.192 -15.668 1.00 96.38 93 TRP A N 1
ATOM 736 C CA . TRP A 1 93 ? 10.914 -0.212 -15.342 1.00 96.38 93 TRP A CA 1
ATOM 737 C C . TRP A 1 93 ? 11.795 -0.135 -16.590 1.00 96.38 93 TRP A C 1
ATOM 739 O O . TRP A 1 93 ? 11.423 -0.617 -17.661 1.00 96.38 93 TRP A O 1
ATOM 749 N N . VAL A 1 94 ? 12.965 0.477 -16.446 1.00 95.94 94 VAL A N 1
ATOM 750 C CA . VAL A 1 94 ? 13.923 0.714 -17.524 1.00 95.94 94 VAL A CA 1
ATOM 751 C C . VAL A 1 94 ? 15.178 -0.113 -17.240 1.00 95.94 94 VAL A C 1
ATOM 753 O O . VAL A 1 94 ? 16.036 0.296 -16.457 1.00 95.94 94 VAL A O 1
ATOM 756 N N . ASP A 1 95 ? 15.259 -1.303 -17.849 1.00 94.38 95 ASP A N 1
ATOM 757 C CA . ASP A 1 95 ? 16.267 -2.334 -17.541 1.00 94.38 95 ASP A CA 1
ATOM 758 C C . ASP A 1 95 ? 17.720 -1.852 -17.686 1.00 94.38 95 ASP A C 1
ATOM 760 O O . ASP A 1 95 ? 18.575 -2.209 -16.879 1.00 94.38 95 ASP A O 1
ATOM 764 N N . ASP A 1 96 ? 18.021 -1.029 -18.694 1.00 94.94 96 ASP A N 1
ATOM 765 C CA . ASP A 1 96 ? 19.375 -0.528 -18.967 1.00 94.94 96 ASP A CA 1
ATOM 766 C C . ASP A 1 96 ? 19.848 0.510 -17.942 1.00 94.94 96 ASP A C 1
ATOM 768 O O . ASP A 1 96 ? 21.049 0.649 -17.706 1.00 94.94 96 ASP A O 1
ATOM 772 N N . LYS A 1 97 ? 18.907 1.215 -17.312 1.00 93.81 97 LYS A N 1
ATOM 773 C CA . LYS A 1 97 ? 19.174 2.201 -16.259 1.00 93.81 97 LYS A CA 1
ATOM 774 C C . LYS A 1 97 ? 18.961 1.647 -14.852 1.00 93.81 97 LYS A C 1
ATOM 776 O O . LYS A 1 97 ? 19.332 2.322 -13.896 1.00 93.81 97 LYS A O 1
ATOM 781 N N . ALA A 1 98 ? 18.358 0.461 -14.739 1.00 93.56 98 ALA A N 1
ATOM 782 C CA . ALA A 1 98 ? 17.887 -0.124 -13.488 1.00 93.56 98 ALA A CA 1
ATOM 783 C C . ALA A 1 98 ? 17.085 0.888 -12.644 1.00 93.56 98 ALA A C 1
ATOM 785 O O . ALA A 1 98 ? 17.380 1.106 -11.470 1.00 93.56 98 ALA A O 1
ATOM 786 N N . THR A 1 99 ? 16.116 1.567 -13.268 1.00 95.19 99 THR A N 1
ATOM 787 C CA . THR A 1 99 ? 15.315 2.611 -12.611 1.00 95.19 99 THR A CA 1
ATOM 788 C C . THR A 1 99 ? 13.892 2.700 -13.165 1.00 95.19 99 THR A C 1
ATOM 790 O O . THR A 1 99 ? 13.578 2.119 -14.205 1.00 95.19 99 THR A O 1
ATOM 793 N N . TRP A 1 100 ? 13.035 3.452 -12.475 1.00 95.81 100 TRP A N 1
ATOM 794 C CA . TRP A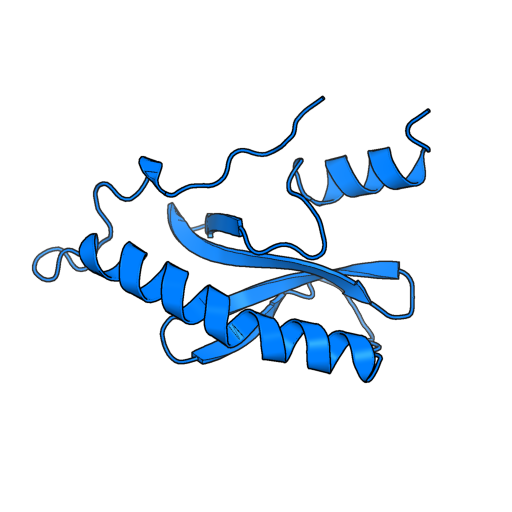 1 100 ? 11.640 3.691 -12.842 1.00 95.81 100 TRP A CA 1
ATOM 795 C C . TRP A 1 100 ? 11.472 5.039 -13.557 1.00 95.81 100 TRP A C 1
ATOM 797 O O . TRP A 1 100 ? 11.874 6.072 -13.025 1.00 95.81 100 TRP A O 1
ATOM 807 N N . GLU A 1 101 ? 10.819 5.060 -14.726 1.00 96.31 101 GLU A N 1
ATOM 808 C CA . GLU A 1 101 ? 10.572 6.294 -15.494 1.00 96.31 101 GLU A CA 1
ATOM 809 C C . GLU A 1 101 ? 9.122 6.392 -16.013 1.00 96.31 101 GLU A C 1
ATOM 811 O O . GLU A 1 101 ? 8.574 5.465 -16.611 1.00 96.31 101 GLU A O 1
ATOM 816 N N . GLY A 1 102 ? 8.486 7.557 -15.832 1.00 95.62 102 GLY A N 1
ATOM 817 C CA . GLY A 1 102 ? 7.188 7.881 -16.441 1.00 95.62 102 GLY A CA 1
ATOM 818 C C . GLY A 1 102 ? 5.962 7.275 -15.749 1.00 95.62 102 GLY A C 1
ATOM 819 O O . GLY A 1 102 ? 4.863 7.326 -16.306 1.00 95.62 102 GLY A O 1
ATOM 820 N N . PHE A 1 103 ? 6.121 6.720 -14.548 1.00 97.06 103 PHE A N 1
ATOM 821 C CA . PHE A 1 103 ? 5.031 6.155 -13.745 1.00 97.06 103 PHE A CA 1
ATOM 822 C C . PHE A 1 103 ? 4.246 7.217 -12.958 1.00 97.06 103 PHE A C 1
ATOM 824 O O . PHE A 1 103 ? 3.254 6.890 -12.319 1.00 97.06 103 PHE A O 1
ATOM 831 N N . GLU A 1 104 ? 4.651 8.491 -12.994 1.00 96.94 104 GLU A N 1
ATOM 832 C CA . GLU A 1 104 ? 4.082 9.574 -12.176 1.00 96.94 104 GLU A CA 1
ATOM 833 C C . GLU A 1 104 ? 2.565 9.732 -12.324 1.00 96.94 104 GLU A C 1
ATOM 835 O O . GLU A 1 104 ? 1.884 10.126 -11.383 1.00 96.94 104 GLU A O 1
ATOM 840 N N . HIS A 1 105 ? 2.027 9.417 -13.500 1.00 96.25 105 HIS A N 1
ATOM 841 C CA . HIS A 1 105 ? 0.595 9.480 -13.783 1.00 96.25 105 HIS A CA 1
ATOM 842 C C . HIS A 1 105 ? -0.214 8.340 -13.137 1.00 96.25 105 HIS A C 1
ATOM 844 O O . HIS A 1 105 ? -1.441 8.406 -13.122 1.00 96.25 105 HIS A O 1
ATOM 850 N N . LEU A 1 106 ? 0.460 7.301 -12.634 1.00 96.88 106 LEU A N 1
ATOM 851 C CA . LEU A 1 106 ? -0.134 6.185 -11.896 1.00 96.88 106 LEU A CA 1
ATOM 852 C C . LEU A 1 106 ? -0.193 6.450 -10.389 1.00 96.88 106 LEU A C 1
ATOM 854 O O . LEU A 1 106 ? -0.778 5.645 -9.667 1.00 96.88 106 LEU A O 1
ATOM 858 N N . LEU A 1 107 ? 0.421 7.539 -9.915 1.00 97.31 107 LEU A N 1
ATOM 859 C CA . LEU A 1 107 ? 0.411 7.910 -8.506 1.00 97.31 107 LEU A CA 1
ATOM 860 C C . LEU A 1 107 ? -0.980 8.375 -8.086 1.00 97.31 107 LEU A C 1
ATOM 862 O O . LEU A 1 107 ? -1.619 9.178 -8.771 1.00 97.31 107 LEU A O 1
ATOM 866 N N . ASP A 1 108 ? -1.425 7.895 -6.932 1.00 96.88 108 ASP A N 1
ATOM 867 C CA . ASP A 1 108 ? -2.671 8.346 -6.335 1.00 96.88 108 ASP A CA 1
ATOM 868 C C . ASP A 1 108 ? -2.481 9.726 -5.691 1.00 96.88 108 ASP A C 1
ATOM 870 O O . ASP A 1 108 ? -1.433 10.050 -5.129 1.00 96.88 108 ASP A O 1
ATOM 874 N N . THR A 1 109 ? -3.521 10.556 -5.767 1.00 93.50 109 THR A N 1
ATOM 875 C CA . THR A 1 109 ? -3.517 11.897 -5.172 1.00 93.50 109 THR A CA 1
ATOM 876 C C . THR A 1 109 ? -4.139 11.837 -3.776 1.00 93.50 109 THR A C 1
ATOM 878 O O . THR A 1 109 ? -5.253 11.321 -3.640 1.00 93.50 109 THR A O 1
ATOM 881 N N . PRO A 1 110 ? -3.491 12.389 -2.735 1.00 91.12 110 PRO A N 1
ATOM 882 C CA . PRO A 1 110 ? -4.087 12.459 -1.408 1.00 91.12 110 PRO A CA 1
ATOM 883 C C . PRO A 1 110 ? -5.332 13.355 -1.426 1.00 91.12 110 PRO A C 1
ATOM 885 O O . PRO A 1 110 ? -5.366 14.405 -2.070 1.00 91.12 110 PRO A O 1
ATOM 888 N N . ASN A 1 111 ? -6.364 12.966 -0.682 1.00 85.56 111 ASN A N 1
ATOM 889 C CA . ASN A 1 111 ? -7.560 13.774 -0.493 1.00 85.56 111 ASN A CA 1
ATOM 890 C C . ASN A 1 111 ? -7.309 14.791 0.624 1.00 85.56 111 ASN A C 1
ATOM 892 O O . ASN A 1 111 ? -7.648 14.563 1.785 1.00 85.56 111 ASN A O 1
ATOM 896 N N . ILE A 1 112 ? -6.664 15.901 0.276 1.00 73.38 112 ILE A N 1
ATOM 897 C CA . ILE A 1 112 ? -6.400 17.008 1.194 1.00 73.38 112 ILE A CA 1
ATOM 898 C C . ILE A 1 112 ? -7.598 17.963 1.109 1.00 73.38 112 ILE A C 1
ATOM 900 O O . ILE A 1 112 ? -7.716 18.730 0.153 1.00 73.38 112 ILE A O 1
ATOM 904 N N . GLN A 1 113 ? -8.511 17.869 2.077 1.00 58.22 113 GLN A N 1
ATOM 905 C CA . GLN A 1 113 ? -9.594 18.840 2.293 1.00 58.22 113 GLN A CA 1
ATOM 906 C C . GLN A 1 113 ? -9.270 19.735 3.482 1.00 58.22 113 GLN A C 1
ATOM 908 O O . GLN A 1 113 ? -8.768 19.191 4.492 1.00 58.22 113 GLN A O 1
#

Sequence (113 aa):
MTNAFDQALQKATGGYPVDTLIVTKNEDGEPEVSMFVLNADNQLLHVSYDPEGGIIFKTAQQDELLFSRQLLETIAKMQVSADRRWKELQRHWVDDKATWEGFEHLLDTPNIQ

Secondary structure (DSSP, 8-state):
---HHHHHHHHHTTTPPBSSEEEEE-TTS-EEEEEEEE-TTS-EEEEEE-TTS-EEEE-TT-S-----HHHHHHHHHHHHHHHHHHHHHGGGEETTTTEE-S-GGGSPPP---

Radius of gyration: 15.05 Å; chains: 1; bounding box: 39×31×40 Å

pLDDT: mean 91.63, std 8.31, range [49.25, 98.19]